Protein AF-0000000075883799 (afdb_homodimer)

Secondary structure (DSSP, 8-state):
-HHHHHHHHH-TT---EEEES-GGGHHHHHHTT---SEEEETTS-HHHHHHHHHHHHHHHHHHHHHHHHHHHTT-/-HHHHHHHHH-TT---EEEES-GGGHHHHHHTT---SEEEETTS-HHHHHHHHHHHHHHHHHHHHHHHHHHHTT-

Foldseek 3Di:
DVVLLVVCVVPVPDAAEAEECPCVCVVVCVVSPSPHPYYHHPPDPPVVRVVVVVVSVVVCVVCVVVVVVVVVVVD/DVVLLVVCVVPVPDAAEAEECPCVCVVVCVVSPSPHPYYHHPPDPPVVRVVVVVVSVVVCVVCVVVVVVVVVVVD

Nearest PDB structures (foldseek):
  4cbv-assembly2_F  TM=9.335E-01  e=6.003E-05  Streptococcus pneumoniae
  4mld-assembly2_C  TM=9.411E-01  e=4.030E-04  Streptococcus pneumoniae R6
  1zy2-assembly1_A  TM=6.503E-01  e=2.923E-02  Aquifex aeolicus
  6er7-assembly1_A  TM=6.700E-01  e=1.495E-01  Pyrococcus horikoshii
  7pva-assembly1_B  TM=5.595E-01  e=6.671E-01  Porphyromonas gingivalis W83

Sequence (150 aa):
MEIAVEIRNRDPYAVIVFVTTHSEFMPVSFQYQVSALDFIDKELPEELFSHRIEKAITYVQDNQGKTLAEDSFVLMEIAVEIRNRDPYAVIVFVTTHSEFMPVSFQYQVSALDFIDKELPEELFSHRIEKAITYVQDNQGKTLAEDSFVL

InterPro domains:
  IPR001789 Signal transduction response regulator, receiver domain [PS50110] (1-57)
  IPR011006 CheY-like superfamily [SSF52172] (2-63)

Solvent-accessible surface area (backbone atoms only — not comparable to full-atom values): 8484 Å² total; per-residue (Å²): 108,67,66,54,44,51,49,33,75,73,32,84,76,61,87,39,70,48,78,35,86,60,58,86,49,55,64,54,47,31,74,64,48,45,29,43,31,32,68,42,43,66,76,45,56,65,69,60,38,50,49,55,50,50,50,52,53,50,51,49,61,62,45,57,53,43,56,51,46,59,57,57,62,48,105,109,69,65,54,44,50,50,34,73,73,32,86,75,60,85,39,71,48,79,35,86,60,58,87,48,56,63,53,49,32,75,64,46,46,28,43,33,32,69,43,45,65,76,43,58,66,69,61,38,50,48,54,53,49,51,53,54,50,52,49,62,61,45,58,53,43,56,50,46,56,57,58,60,47,109

Structure (mmCIF, N/CA/C/O backbone):
data_AF-0000000075883799-model_v1
#
loop_
_entity.id
_entity.type
_entity.pdbx_description
1 polymer 'DNA-binding LytR/AlgR family response regulator'
#
loop_
_atom_site.group_PDB
_atom_site.id
_atom_site.type_symbol
_atom_site.label_atom_id
_atom_site.label_alt_id
_atom_site.label_comp_id
_atom_site.label_asym_id
_atom_site.label_entity_id
_atom_site.label_seq_id
_atom_site.pdbx_PDB_ins_code
_atom_site.Cartn_x
_atom_site.Cartn_y
_atom_site.Cartn_z
_atom_site.occupancy
_atom_site.B_iso_or_equiv
_atom_site.auth_seq_id
_atom_site.auth_comp_id
_atom_site.auth_asym_id
_atom_site.auth_atom_id
_atom_site.pdbx_PDB_model_num
ATOM 1 N N . MET A 1 1 ? -9.875 1.195 -9.609 1 91.25 1 MET A N 1
ATOM 2 C CA . MET A 1 1 ? -8.672 1.895 -9.172 1 91.25 1 MET A CA 1
ATOM 3 C C . MET A 1 1 ? -8.797 3.396 -9.406 1 91.25 1 MET A C 1
ATOM 5 O O . MET A 1 1 ? -8.32 4.199 -8.602 1 91.25 1 MET A O 1
ATOM 9 N N . GLU A 1 2 ? -9.562 3.779 -10.367 1 91.38 2 GLU A N 1
ATOM 10 C CA . GLU A 1 2 ? -9.711 5.184 -10.727 1 91.38 2 GLU A CA 1
ATOM 11 C C . GLU A 1 2 ? -10.281 5.996 -9.57 1 91.38 2 GLU A C 1
ATOM 13 O O . GLU A 1 2 ? -9.797 7.094 -9.273 1 91.38 2 GLU A O 1
ATOM 18 N N . ILE A 1 3 ? -11.289 5.414 -8.906 1 95 3 ILE A N 1
ATOM 19 C CA . ILE A 1 3 ? -11.898 6.121 -7.785 1 95 3 ILE A CA 1
ATOM 20 C C . ILE A 1 3 ? -10.875 6.285 -6.66 1 95 3 ILE A C 1
ATOM 22 O O . ILE A 1 3 ? -10.781 7.355 -6.055 1 95 3 ILE A O 1
ATOM 26 N N . ALA A 1 4 ? -10.109 5.227 -6.371 1 96.44 4 ALA A N 1
ATOM 27 C CA . ALA A 1 4 ? -9.086 5.297 -5.328 1 96.44 4 ALA A CA 1
ATOM 28 C C . ALA A 1 4 ? -8.047 6.371 -5.641 1 96.44 4 ALA A C 1
ATOM 30 O O . ALA A 1 4 ? -7.613 7.102 -4.75 1 96.44 4 ALA A O 1
ATOM 31 N N .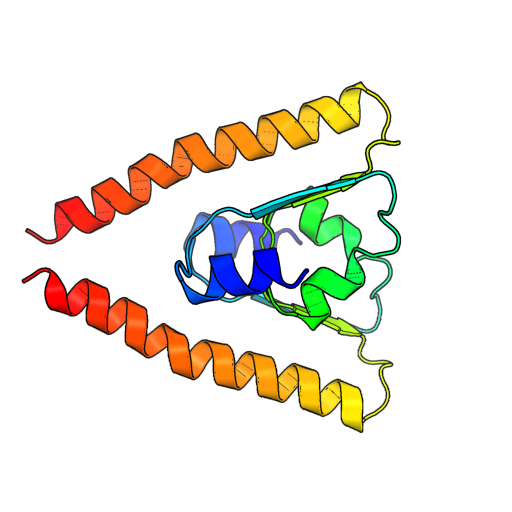 VAL A 1 5 ? -7.688 6.477 -6.898 1 96.38 5 VAL A N 1
ATOM 32 C CA . VAL A 1 5 ? -6.734 7.488 -7.332 1 96.38 5 VAL A CA 1
ATOM 33 C C . VAL A 1 5 ? -7.305 8.883 -7.074 1 96.38 5 VAL A C 1
ATOM 35 O O . VAL A 1 5 ? -6.605 9.766 -6.57 1 96.38 5 VAL A O 1
ATOM 38 N N . GLU A 1 6 ? -8.547 9.008 -7.391 1 95.88 6 GLU A N 1
ATOM 39 C CA . GLU A 1 6 ? -9.203 10.289 -7.18 1 95.88 6 GLU A CA 1
ATOM 40 C C . GLU A 1 6 ? -9.258 10.648 -5.695 1 95.88 6 GLU A C 1
ATOM 42 O O . GLU A 1 6 ? -9.008 11.789 -5.316 1 95.88 6 GLU A O 1
ATOM 47 N N . ILE A 1 7 ? -9.625 9.742 -4.895 1 95.25 7 ILE A N 1
ATOM 48 C CA . ILE A 1 7 ? -9.695 9.953 -3.453 1 95.25 7 ILE A CA 1
ATOM 49 C C . ILE A 1 7 ? -8.328 10.391 -2.93 1 95.25 7 ILE A C 1
ATOM 51 O O . ILE A 1 7 ? -8.219 11.375 -2.193 1 95.25 7 ILE A O 1
ATOM 55 N N . ARG A 1 8 ? -7.285 9.711 -3.35 1 93.69 8 ARG A N 1
ATOM 56 C CA . ARG A 1 8 ? -5.93 9.992 -2.885 1 93.69 8 ARG A CA 1
ATOM 57 C C . ARG A 1 8 ? -5.48 11.391 -3.318 1 93.69 8 ARG A C 1
ATOM 59 O O . ARG A 1 8 ? -4.855 12.109 -2.543 1 93.69 8 ARG A O 1
ATOM 66 N N . ASN A 1 9 ? -5.809 11.719 -4.57 1 91.06 9 ASN A N 1
ATOM 67 C CA . ASN A 1 9 ? -5.449 13.031 -5.09 1 91.06 9 ASN A CA 1
ATOM 68 C C . ASN A 1 9 ? -6.145 14.148 -4.316 1 91.06 9 ASN A C 1
ATOM 70 O O . ASN A 1 9 ? -5.559 15.211 -4.09 1 91.06 9 ASN A O 1
ATOM 74 N N . ARG A 1 10 ? -7.273 13.906 -3.832 1 91.12 10 ARG A N 1
ATOM 75 C CA . ARG A 1 10 ? -8.055 14.914 -3.125 1 91.12 10 ARG A CA 1
ATOM 76 C C . ARG A 1 10 ? -7.625 15.016 -1.664 1 91.12 10 ARG A C 1
ATOM 78 O O . ARG A 1 10 ? -7.633 16.094 -1.082 1 91.12 10 ARG A O 1
ATOM 85 N N . ASP A 1 11 ? -7.375 13.883 -1.081 1 88.62 11 ASP A N 1
ATOM 86 C CA . ASP A 1 11 ? -6.957 13.789 0.314 1 88.62 11 ASP A CA 1
ATOM 87 C C . ASP A 1 11 ? -5.758 12.859 0.471 1 88.62 11 ASP A C 1
ATOM 89 O O . ASP A 1 11 ? -5.914 11.641 0.524 1 88.62 11 ASP A O 1
ATOM 93 N N . PRO A 1 12 ? -4.594 13.469 0.582 1 88.25 12 PRO A N 1
ATOM 94 C CA . PRO A 1 12 ? -3.387 12.648 0.666 1 88.25 12 PRO A CA 1
ATOM 95 C C . PRO A 1 12 ? -3.354 11.781 1.92 1 88.25 12 PRO A C 1
ATOM 97 O O . PRO A 1 12 ? -2.561 10.836 2 1 88.25 12 PRO A O 1
ATOM 100 N N . TYR A 1 13 ? -4.312 11.953 2.797 1 85.38 13 TYR A N 1
ATOM 101 C CA . TYR A 1 13 ? -4.258 11.227 4.059 1 85.38 13 TYR A CA 1
ATOM 102 C C . TYR A 1 13 ? -5.43 10.266 4.188 1 85.38 13 TYR A C 1
ATOM 104 O O . TYR A 1 13 ? -5.578 9.586 5.211 1 85.38 13 TYR A O 1
ATOM 112 N N . ALA A 1 14 ? -6.219 10.242 3.215 1 91.25 14 ALA A N 1
ATOM 113 C CA . ALA A 1 14 ? -7.367 9.344 3.242 1 91.25 14 ALA A CA 1
ATOM 114 C C . ALA A 1 14 ? -6.926 7.895 3.461 1 91.25 14 ALA A C 1
ATOM 116 O O . ALA A 1 14 ? -5.926 7.453 2.893 1 91.25 14 ALA A O 1
ATOM 117 N N . VAL A 1 15 ? -7.633 7.188 4.348 1 94.81 15 VAL A N 1
ATOM 118 C CA . VAL A 1 15 ? -7.391 5.758 4.539 1 94.81 15 VAL A CA 1
ATOM 119 C C . VAL A 1 15 ? -8.18 4.961 3.508 1 94.81 15 VAL A C 1
ATOM 121 O O . VAL A 1 15 ? -9.406 5.078 3.426 1 94.81 15 VAL A O 1
ATOM 124 N N . ILE A 1 16 ? -7.48 4.219 2.662 1 97.19 16 ILE A N 1
ATOM 125 C CA . ILE A 1 16 ? -8.102 3.406 1.618 1 97.19 16 ILE A CA 1
ATOM 126 C C . ILE A 1 16 ? -7.875 1.926 1.915 1 97.19 16 ILE A C 1
ATOM 128 O O . ILE A 1 16 ? -6.742 1.498 2.148 1 97.19 16 ILE A O 1
ATOM 132 N N . VAL A 1 17 ? -9.008 1.149 1.995 1 98.19 17 VAL A N 1
ATOM 133 C CA . VAL A 1 17 ? -8.953 -0.3 2.16 1 98.19 17 VAL A CA 1
ATOM 134 C C . VAL A 1 17 ? -9.766 -0.976 1.061 1 98.19 17 VAL A C 1
ATOM 136 O O . VAL A 1 17 ? -10.938 -0.646 0.857 1 98.19 17 VAL A O 1
ATOM 139 N N . PHE A 1 18 ? -9.062 -1.89 0.321 1 98.12 18 PHE A N 1
ATOM 140 C CA . PHE A 1 18 ? -9.766 -2.717 -0.654 1 98.12 18 PHE A CA 1
ATOM 141 C C . PHE A 1 18 ? -10.188 -4.043 -0.033 1 98.12 18 PHE A C 1
ATOM 143 O O . PHE A 1 18 ? -9.391 -4.707 0.631 1 98.12 18 PHE A O 1
ATOM 150 N N . VAL A 1 19 ? -11.461 -4.406 -0.159 1 97.94 19 VAL A N 1
ATOM 151 C CA . VAL A 1 19 ? -11.984 -5.719 0.199 1 97.94 19 VAL A CA 1
ATOM 152 C C . VAL A 1 19 ? -12.586 -6.391 -1.036 1 97.94 19 VAL A C 1
ATOM 154 O O . VAL A 1 19 ? -13.578 -5.91 -1.594 1 97.94 19 VAL A O 1
ATOM 157 N N . THR A 1 20 ? -11.938 -7.477 -1.458 1 97.19 20 THR A N 1
ATOM 158 C CA . THR A 1 20 ? -12.266 -7.973 -2.789 1 97.19 20 THR A CA 1
ATOM 159 C C . THR A 1 20 ? -12.07 -9.484 -2.869 1 97.19 20 THR A C 1
ATOM 161 O O . THR A 1 20 ? -11.445 -10.078 -1.99 1 97.19 20 THR A O 1
ATOM 164 N N . THR A 1 21 ? -12.703 -10.125 -3.9 1 97.12 21 THR A N 1
ATOM 165 C CA . THR A 1 21 ? -12.422 -11.508 -4.254 1 97.12 21 THR A CA 1
ATOM 166 C C . THR A 1 21 ? -11.312 -11.586 -5.301 1 97.12 21 THR A C 1
ATOM 168 O O . THR A 1 21 ? -10.922 -12.672 -5.723 1 97.12 21 THR A O 1
ATOM 171 N N . HIS A 1 22 ? -10.734 -10.445 -5.754 1 95.62 22 HIS A N 1
ATOM 172 C CA . HIS A 1 22 ? -9.75 -10.344 -6.824 1 95.62 22 HIS A CA 1
ATOM 173 C C . HIS A 1 22 ? -8.406 -9.852 -6.297 1 95.62 22 HIS A C 1
ATOM 175 O O . HIS A 1 22 ? -7.863 -8.867 -6.793 1 95.62 22 HIS A O 1
ATOM 181 N N . SER A 1 23 ? -7.84 -10.586 -5.355 1 94.69 23 SER A N 1
ATOM 182 C CA . SER A 1 23 ? -6.602 -10.172 -4.707 1 94.69 23 SER A CA 1
ATOM 183 C C . SER A 1 23 ? -5.422 -10.234 -5.668 1 94.69 23 SER A C 1
ATOM 185 O O . SER A 1 23 ? -4.352 -9.695 -5.387 1 94.69 23 SER A O 1
ATOM 187 N N . GLU A 1 24 ? -5.672 -10.883 -6.891 1 94 24 GLU A N 1
ATOM 188 C CA . GLU A 1 24 ? -4.637 -10.914 -7.918 1 94 24 GLU A CA 1
ATOM 189 C C . GLU A 1 24 ? -4.324 -9.508 -8.422 1 94 24 GLU A C 1
ATOM 191 O O . GLU A 1 24 ? -3.281 -9.273 -9.039 1 94 24 GLU A O 1
ATOM 196 N N . PHE A 1 25 ? -5.184 -8.547 -8.094 1 95.12 25 PHE A N 1
ATOM 197 C CA . PHE A 1 25 ? -4.992 -7.188 -8.57 1 95.12 25 PHE A CA 1
ATOM 198 C C . PHE A 1 25 ? -4.285 -6.336 -7.523 1 95.12 25 PHE A C 1
ATOM 200 O O . PHE A 1 25 ? -4.113 -5.129 -7.703 1 95.12 25 PHE A O 1
ATOM 207 N N . MET A 1 26 ? -3.766 -6.926 -6.469 1 95.75 26 MET A N 1
ATOM 208 C CA . MET A 1 26 ? -3.031 -6.203 -5.434 1 95.75 26 MET A CA 1
ATOM 209 C C . MET A 1 26 ? -1.915 -5.363 -6.047 1 95.75 26 MET A C 1
ATOM 211 O O . MET A 1 26 ? -1.758 -4.191 -5.703 1 95.75 26 MET A O 1
ATOM 215 N N . PRO A 1 27 ? -1.19 -5.891 -7.062 1 96.25 27 PRO A N 1
ATOM 216 C CA . PRO A 1 27 ? -0.084 -5.113 -7.625 1 96.25 27 PRO A CA 1
ATOM 217 C C . PRO A 1 27 ? -0.553 -3.838 -8.32 1 96.25 27 PRO A C 1
ATOM 219 O O . PRO A 1 27 ? 0.189 -2.855 -8.383 1 96.25 27 PRO A O 1
ATOM 222 N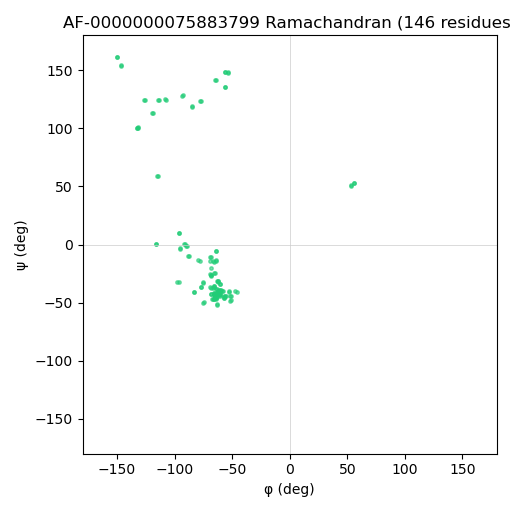 N . VAL A 1 28 ? -1.757 -3.85 -8.75 1 96.75 28 VAL A N 1
ATOM 223 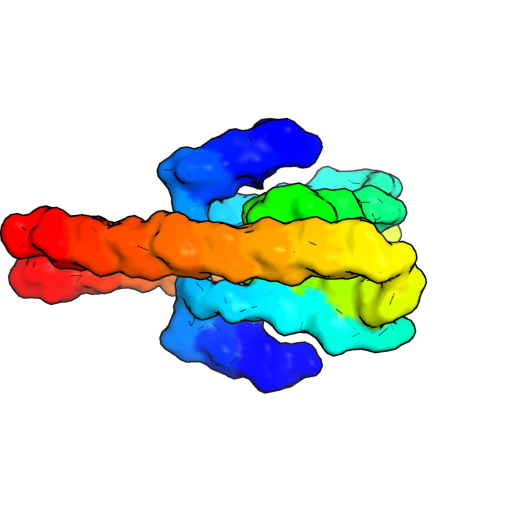C CA . VAL A 1 28 ? -2.293 -2.701 -9.477 1 96.75 28 VAL A CA 1
ATOM 224 C C . VAL A 1 28 ? -2.369 -1.494 -8.547 1 96.75 28 VAL A C 1
ATOM 226 O O . VAL A 1 28 ? -2.125 -0.361 -8.969 1 96.75 28 VAL A O 1
ATOM 229 N N . SER A 1 29 ? -2.68 -1.692 -7.277 1 97.31 29 SER A N 1
ATOM 230 C CA . SER A 1 29 ? -2.754 -0.584 -6.332 1 97.31 29 SER A CA 1
ATOM 231 C C . SER A 1 29 ? -1.402 0.105 -6.18 1 97.31 29 SER A C 1
ATOM 233 O O . SER A 1 29 ? -1.338 1.321 -5.988 1 97.31 29 SER A O 1
ATOM 235 N N . PHE A 1 30 ? -0.332 -0.675 -6.32 1 97.75 30 PHE A N 1
ATOM 236 C CA . PHE A 1 30 ? 1.009 -0.106 -6.25 1 97.75 30 PHE A CA 1
ATOM 237 C C . PHE A 1 30 ? 1.362 0.611 -7.547 1 97.75 30 PHE A C 1
ATOM 239 O O . PHE A 1 30 ? 1.98 1.678 -7.523 1 97.75 30 PHE A O 1
ATOM 246 N N . GLN A 1 31 ? 0.923 0.076 -8.617 1 96.62 31 GLN A N 1
ATOM 247 C CA . GLN A 1 31 ? 1.183 0.707 -9.906 1 96.62 31 GLN A CA 1
ATOM 248 C C . GLN A 1 31 ? 0.583 2.109 -9.969 1 96.62 31 GLN A C 1
ATOM 250 O O . GLN A 1 31 ? 1.172 3.018 -10.555 1 96.62 31 GLN A O 1
ATOM 255 N N . TYR A 1 32 ? -0.488 2.184 -9.312 1 96.81 32 TYR A N 1
ATOM 256 C CA . TYR A 1 32 ? -1.171 3.471 -9.344 1 96.81 32 TYR A CA 1
ATOM 257 C C . TYR A 1 32 ? -0.795 4.32 -8.141 1 96.81 32 TYR A C 1
ATOM 259 O O . TYR A 1 32 ? -1.25 5.457 -8.008 1 96.81 32 TYR A O 1
ATOM 267 N N . GLN A 1 33 ? -0.027 3.852 -7.227 1 97.06 33 GLN A N 1
ATOM 268 C CA . GLN A 1 33 ? 0.509 4.547 -6.062 1 97.06 33 GLN A CA 1
ATOM 269 C C . GLN A 1 33 ? -0.605 5.207 -5.254 1 97.06 33 GLN A C 1
ATOM 271 O O . GLN A 1 33 ? -0.492 6.371 -4.867 1 97.06 33 GLN A O 1
ATOM 276 N N . VAL A 1 34 ? -1.615 4.359 -4.953 1 95.88 34 VAL A N 1
ATOM 277 C CA . VAL A 1 34 ? -2.736 4.914 -4.199 1 95.88 34 VAL A CA 1
ATOM 278 C C . VAL A 1 34 ? -2.463 4.793 -2.701 1 95.88 34 VAL A C 1
ATOM 280 O O . VAL A 1 34 ? -3.191 5.359 -1.884 1 95.88 34 VAL A O 1
ATOM 283 N N . SER A 1 35 ? -1.437 4.066 -2.305 1 96.94 35 SER A N 1
ATOM 284 C CA . SER A 1 35 ? -1.047 3.91 -0.907 1 96.94 35 SER A CA 1
ATOM 285 C C . SER A 1 35 ? -2.201 3.375 -0.068 1 96.94 35 SER A C 1
ATOM 287 O O . SER A 1 35 ? -2.527 3.938 0.979 1 96.94 35 SER A O 1
ATOM 289 N N . ALA A 1 36 ? -2.734 2.324 -0.513 1 97.75 36 ALA A N 1
ATOM 290 C CA . ALA A 1 36 ? -3.791 1.689 0.271 1 97.75 36 ALA A CA 1
ATOM 291 C C . ALA A 1 36 ? -3.252 1.175 1.604 1 97.75 36 ALA A C 1
ATOM 293 O O . ALA A 1 36 ? -2.146 0.632 1.664 1 97.75 36 ALA A O 1
ATOM 294 N N . LEU A 1 37 ? -4.07 1.332 2.652 1 97.56 37 LEU A N 1
ATOM 295 C CA . LEU A 1 37 ? -3.721 0.783 3.957 1 97.56 37 LEU A CA 1
ATOM 296 C C . LEU A 1 37 ? -3.688 -0.741 3.914 1 97.56 37 LEU A C 1
ATOM 298 O O . LEU A 1 37 ? -2.793 -1.363 4.492 1 97.56 37 LEU A O 1
ATOM 302 N N . ASP A 1 38 ? -4.723 -1.289 3.332 1 98.31 38 ASP A N 1
ATOM 303 C CA . ASP A 1 38 ? -4.855 -2.74 3.242 1 98.31 38 ASP A CA 1
ATOM 304 C C . ASP A 1 38 ? -5.555 -3.148 1.948 1 98.31 38 ASP A C 1
ATOM 306 O O . ASP A 1 38 ? -6.211 -2.326 1.304 1 98.31 38 ASP A O 1
ATOM 310 N N . PHE A 1 39 ? -5.301 -4.254 1.515 1 98.5 39 PHE A N 1
ATOM 311 C CA . PHE A 1 39 ? -5.926 -4.973 0.408 1 98.5 39 PHE A CA 1
ATOM 312 C C . PHE A 1 39 ? -6.285 -6.395 0.819 1 98.5 39 PHE A C 1
ATOM 314 O O . PHE A 1 39 ? -5.426 -7.277 0.841 1 98.5 39 PHE A O 1
ATOM 321 N N . ILE A 1 40 ? -7.547 -6.602 1.124 1 98.19 40 ILE A N 1
ATOM 322 C CA . ILE A 1 40 ? -7.98 -7.793 1.852 1 98.19 40 ILE A CA 1
ATOM 323 C C . ILE A 1 40 ? -8.742 -8.727 0.911 1 98.19 40 ILE A C 1
ATOM 325 O O . ILE A 1 40 ? -9.734 -8.32 0.303 1 98.19 40 ILE A O 1
ATOM 329 N N . ASP A 1 41 ? -8.258 -9.914 0.883 1 98.12 41 ASP A N 1
ATOM 330 C CA . ASP A 1 41 ? -8.922 -10.961 0.114 1 98.12 41 ASP A CA 1
ATOM 331 C C . ASP A 1 41 ? -10.148 -11.492 0.853 1 98.12 41 ASP A C 1
ATOM 333 O O . ASP A 1 41 ? -10.047 -11.914 2.006 1 98.12 41 ASP A O 1
ATOM 337 N N . LYS A 1 42 ? -11.25 -11.43 0.227 1 97.81 42 LYS A N 1
ATOM 338 C CA . LYS A 1 42 ? -12.492 -11.891 0.836 1 97.81 42 LYS A CA 1
ATOM 339 C C . LYS A 1 42 ? -12.469 -13.398 1.062 1 97.81 42 LYS A C 1
ATOM 341 O O . LYS A 1 42 ? -13.273 -13.93 1.832 1 97.81 42 LYS A O 1
ATOM 346 N N . GLU A 1 43 ? -11.516 -14.008 0.413 1 97.12 43 GLU A N 1
ATOM 347 C CA . GLU A 1 43 ? -11.438 -15.461 0.52 1 97.12 43 GLU A CA 1
ATOM 348 C C . GLU A 1 43 ? -10.562 -15.883 1.701 1 97.12 43 GLU A C 1
ATOM 350 O O . GLU A 1 43 ? -10.367 -17.078 1.94 1 97.12 43 GLU A O 1
ATOM 355 N N . LEU A 1 44 ? -10.031 -14.992 2.379 1 97.19 44 LEU A N 1
ATOM 356 C CA . LEU A 1 44 ? -9.281 -15.32 3.586 1 97.19 44 LEU A CA 1
ATOM 357 C C . LEU A 1 44 ? -10.148 -16.109 4.566 1 97.19 44 LEU A C 1
ATOM 359 O O . LEU A 1 44 ? -11.359 -15.898 4.625 1 97.19 44 LEU A O 1
ATOM 363 N N . PRO A 1 45 ? -9.477 -17 5.328 1 97.69 45 PRO A N 1
ATOM 364 C CA . PRO A 1 45 ? -10.25 -17.562 6.438 1 97.69 45 PRO A CA 1
ATOM 365 C C . PRO A 1 45 ? -10.875 -16.5 7.328 1 97.69 45 PRO A C 1
ATOM 367 O O . PRO A 1 45 ? -10.305 -15.422 7.512 1 97.69 45 PRO A O 1
ATOM 370 N N . GLU A 1 46 ? -12.023 -16.797 7.891 1 97.56 46 GLU A N 1
ATOM 371 C CA . GLU A 1 46 ? -12.836 -15.844 8.641 1 97.56 46 GLU A CA 1
ATOM 372 C C . GLU A 1 46 ? -12.008 -15.141 9.711 1 97.56 46 GLU A C 1
ATOM 374 O O . GLU A 1 46 ? -12.086 -13.914 9.859 1 97.56 46 GLU A O 1
ATOM 379 N N . GLU A 1 47 ? -11.211 -15.852 10.422 1 97.88 47 GLU A N 1
ATOM 380 C CA . GLU A 1 47 ? -10.43 -15.281 11.516 1 97.88 47 GLU A CA 1
ATOM 381 C C . GLU A 1 47 ? -9.414 -14.266 10.992 1 97.88 47 GLU A C 1
ATOM 383 O O . GLU A 1 47 ? -9.258 -13.18 11.562 1 97.88 47 GLU A O 1
ATOM 388 N N . LEU A 1 48 ? -8.742 -14.633 9.922 1 97.31 48 LEU A N 1
ATOM 389 C CA . LEU A 1 48 ? -7.75 -13.742 9.336 1 97.31 48 LEU A CA 1
ATOM 390 C C . LEU A 1 48 ? -8.422 -12.523 8.711 1 97.31 48 LEU A C 1
ATOM 392 O O . LEU A 1 48 ? -7.922 -11.398 8.852 1 97.31 48 LEU A O 1
ATOM 396 N N . PHE A 1 49 ? -9.516 -12.844 8.156 1 97.88 49 PHE A N 1
ATOM 397 C CA . PHE A 1 49 ? -10.289 -11.758 7.555 1 97.88 49 PHE A CA 1
ATOM 398 C C . PHE A 1 49 ? -10.734 -10.758 8.617 1 97.88 49 PHE A C 1
ATOM 400 O O . PHE A 1 49 ? -10.508 -9.555 8.469 1 97.88 49 PHE A O 1
ATOM 407 N N . SER A 1 50 ? -11.336 -11.234 9.641 1 98.12 50 SER A N 1
ATOM 408 C CA . SER A 1 50 ? -11.805 -10.391 10.734 1 98.12 50 SER A CA 1
ATOM 409 C C . SER A 1 50 ? -10.656 -9.602 11.352 1 98.12 50 SER A C 1
ATOM 411 O O . SER A 1 50 ? -10.812 -8.422 11.688 1 98.12 50 SER A O 1
ATOM 413 N N . HIS A 1 51 ? -9.57 -10.227 11.477 1 98.19 51 HIS A N 1
ATOM 414 C CA . HIS A 1 51 ? -8.406 -9.57 12.07 1 98.19 51 HIS A CA 1
ATOM 415 C C . HIS A 1 51 ? -7.945 -8.398 11.211 1 98.19 51 HIS A C 1
ATOM 417 O O . HIS A 1 51 ? -7.629 -7.328 11.742 1 98.19 51 HIS A O 1
ATOM 423 N N . ARG A 1 52 ? -7.918 -8.633 9.945 1 97.94 52 ARG A N 1
ATOM 424 C CA . ARG A 1 52 ? -7.504 -7.57 9.039 1 97.94 52 ARG A CA 1
ATOM 425 C C . ARG A 1 52 ? -8.461 -6.383 9.109 1 97.94 52 ARG A C 1
ATOM 427 O O . ARG A 1 52 ? -8.023 -5.227 9.125 1 97.94 52 ARG A O 1
ATOM 434 N N . ILE A 1 53 ? -9.734 -6.719 9.211 1 97.94 53 ILE A N 1
ATOM 435 C CA . ILE A 1 53 ? -10.758 -5.68 9.281 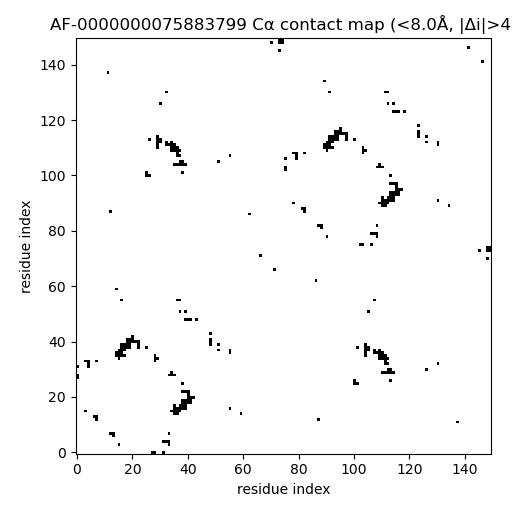1 97.94 53 ILE A CA 1
ATOM 436 C C . ILE A 1 53 ? -10.625 -4.91 10.594 1 97.94 53 ILE A C 1
ATOM 438 O O . ILE A 1 53 ? -10.633 -3.678 10.594 1 97.94 53 ILE A O 1
ATOM 442 N N . GLU A 1 54 ? -10.492 -5.598 11.594 1 97.81 54 GLU A N 1
ATOM 443 C CA . GLU A 1 54 ? -10.359 -4.973 12.906 1 97.81 54 GLU A CA 1
ATOM 444 C C . GLU A 1 54 ? -9.133 -4.066 12.961 1 97.81 54 GLU A C 1
ATOM 446 O O . GLU A 1 54 ? -9.188 -2.973 13.523 1 97.81 54 GLU A O 1
ATOM 451 N N . LYS A 1 55 ? -8.094 -4.562 12.445 1 97.25 55 LYS A N 1
ATOM 452 C CA . LYS A 1 55 ? -6.852 -3.791 12.43 1 97.25 55 LYS A CA 1
ATOM 453 C C . LYS A 1 55 ? -7.023 -2.494 11.648 1 97.25 55 LYS A C 1
ATOM 455 O O . LYS A 1 55 ? -6.512 -1.447 12.047 1 97.25 55 LYS A O 1
ATOM 460 N N . ALA A 1 56 ? -7.707 -2.547 10.594 1 96.81 56 ALA A N 1
ATOM 461 C CA . ALA A 1 56 ? -7.957 -1.356 9.781 1 96.81 56 ALA A CA 1
ATOM 462 C C . ALA A 1 56 ? -8.812 -0.346 10.547 1 96.81 56 ALA A C 1
ATOM 464 O O . ALA A 1 56 ? -8.539 0.856 10.508 1 96.81 56 ALA A O 1
ATOM 465 N N . ILE A 1 57 ? -9.82 -0.839 11.242 1 95.5 57 ILE A N 1
ATOM 466 C CA . ILE A 1 57 ? -10.703 0.019 12.023 1 95.5 57 ILE A CA 1
ATOM 467 C C . ILE A 1 57 ? -9.914 0.706 13.133 1 95.5 57 ILE A C 1
ATOM 469 O O . ILE A 1 57 ? -10.039 1.917 13.328 1 95.5 57 ILE A O 1
ATOM 473 N N . THR A 1 58 ? -9.133 -0.09 13.766 1 94.31 58 THR A N 1
ATOM 474 C CA . THR A 1 58 ? -8.305 0.433 14.844 1 94.31 58 THR A CA 1
ATOM 475 C C . THR A 1 58 ? -7.348 1.501 14.328 1 94.31 58 THR A C 1
ATOM 477 O O . THR A 1 58 ? -7.121 2.514 14.992 1 94.31 58 THR A O 1
ATOM 480 N N . TYR A 1 59 ? -6.766 1.274 13.203 1 93.31 59 TYR A N 1
ATOM 481 C CA . TYR A 1 59 ? -5.852 2.227 12.578 1 93.31 59 TYR A CA 1
ATOM 482 C C . TYR A 1 59 ? -6.516 3.586 12.406 1 93.31 59 TYR A C 1
ATOM 484 O O . TYR A 1 59 ? -5.926 4.617 12.734 1 93.31 59 TYR A O 1
ATOM 492 N N . VAL A 1 60 ? -7.742 3.629 11.945 1 90.88 60 VAL A N 1
ATOM 493 C CA . VAL A 1 60 ? -8.469 4.863 11.68 1 90.88 60 VAL A CA 1
ATOM 494 C C . VAL A 1 60 ? -8.789 5.57 13 1 90.88 60 VAL A C 1
ATOM 496 O O . VAL A 1 60 ? -8.656 6.793 13.102 1 90.88 60 VAL A O 1
ATOM 499 N N . GLN A 1 61 ? -9.164 4.828 13.875 1 89.38 61 GLN A N 1
ATOM 500 C CA . GLN A 1 61 ? -9.508 5.391 15.18 1 89.38 61 GLN A CA 1
ATOM 501 C C . GLN A 1 61 ? -8.297 6.027 15.852 1 89.38 61 GLN A C 1
ATOM 503 O O . GLN A 1 61 ? -8.406 7.082 16.484 1 89.38 61 GLN A O 1
ATOM 508 N N . ASP A 1 62 ? -7.219 5.398 15.68 1 86.12 62 ASP A N 1
ATOM 509 C CA . ASP A 1 62 ? -5.992 5.867 16.328 1 86.12 62 ASP A CA 1
ATOM 510 C C . ASP A 1 62 ? -5.434 7.098 15.609 1 86.12 62 ASP A C 1
ATOM 512 O O . ASP A 1 62 ? -4.82 7.957 16.234 1 86.12 62 ASP A O 1
ATOM 516 N N . ASN A 1 63 ? -5.562 7.258 14.32 1 78.69 63 ASN A N 1
ATOM 517 C CA . ASN A 1 63 ? -4.961 8.336 13.547 1 78.69 63 ASN A CA 1
ATOM 518 C C . ASN A 1 63 ? -5.941 9.484 13.336 1 78.69 63 ASN A C 1
ATOM 520 O O . ASN A 1 63 ? -5.555 10.562 12.875 1 78.69 63 ASN A O 1
ATOM 524 N N . GLN A 1 64 ? -7.227 9.273 13.219 1 67.12 64 GLN A N 1
ATOM 525 C CA . GLN A 1 64 ? -8.156 10.398 13.242 1 67.12 64 GLN A CA 1
ATOM 526 C C . GLN A 1 64 ? -7.844 11.344 14.398 1 67.12 64 GLN A C 1
ATOM 528 O O . GLN A 1 64 ? -7.973 12.562 14.25 1 67.12 64 GLN A O 1
ATOM 533 N N . GLY A 1 65 ? -7.527 10.742 15.453 1 55.03 65 GLY A N 1
ATOM 534 C CA . GLY A 1 65 ? -7.176 11.594 16.578 1 55.03 65 GLY A CA 1
ATOM 535 C C . GLY A 1 65 ? -5.879 12.352 16.375 1 55.03 65 GLY A C 1
ATOM 536 O O . GLY A 1 65 ? -5.715 13.461 16.875 1 55.03 65 GLY A O 1
ATOM 537 N N . LYS A 1 66 ? -5.031 11.789 15.586 1 54.94 66 LYS A N 1
ATOM 538 C CA . LYS A 1 66 ? -3.729 12.422 15.398 1 54.94 66 LYS A CA 1
ATOM 539 C C . LYS A 1 66 ? -3.84 13.656 14.508 1 54.94 66 LYS A C 1
ATOM 541 O O . LYS A 1 66 ? -3.201 14.68 14.773 1 54.94 66 LYS A O 1
ATOM 546 N N . THR A 1 67 ? -4.477 13.547 13.391 1 51.38 67 THR A N 1
ATOM 547 C CA . THR A 1 67 ? -4.656 14.734 12.562 1 51.38 67 THR A CA 1
ATOM 548 C C . THR A 1 67 ? -5.254 15.875 13.375 1 51.38 67 THR A C 1
ATOM 550 O O . THR A 1 67 ? -4.848 17.031 13.227 1 51.38 67 THR A O 1
ATOM 553 N N . LEU A 1 68 ? -6.273 15.484 14.055 1 46.81 68 LEU A N 1
ATOM 554 C CA . LEU A 1 68 ? -6.891 16.531 14.867 1 46.81 68 LEU A CA 1
ATOM 555 C C . LEU A 1 68 ? -5.879 17.141 15.828 1 46.81 68 LEU A C 1
ATOM 557 O O . LEU A 1 68 ? -5.852 18.359 16.016 1 46.81 68 LEU A O 1
ATOM 561 N N . ALA A 1 69 ? -5.164 16.25 16.406 1 45.78 69 ALA A N 1
ATOM 562 C CA . ALA A 1 69 ? -4.211 16.797 17.375 1 45.78 69 ALA A CA 1
ATOM 563 C C . ALA A 1 69 ? -3.146 17.641 16.672 1 45.78 69 ALA A C 1
ATOM 565 O O . ALA A 1 69 ? -2.729 18.672 17.203 1 45.78 69 ALA A O 1
ATOM 566 N N . GLU A 1 70 ? -2.662 17.156 15.609 1 47.19 70 GLU A N 1
ATOM 567 C CA . GLU A 1 70 ? -1.654 17.938 14.898 1 47.19 70 GLU A CA 1
ATOM 568 C C . GLU A 1 70 ? -2.211 19.297 14.461 1 47.19 70 GLU A C 1
ATOM 570 O O . GLU A 1 70 ? -1.488 20.297 14.445 1 47.19 70 GLU A O 1
ATOM 575 N N . ASP A 1 71 ? -3.402 19.188 13.992 1 42.97 71 ASP A N 1
ATOM 576 C CA . ASP A 1 71 ? -4.027 20.469 13.68 1 42.97 71 ASP A CA 1
ATOM 577 C C . ASP A 1 71 ? -4.273 21.281 14.953 1 42.97 71 ASP A C 1
ATOM 579 O O . ASP A 1 71 ? -4.238 22.516 14.922 1 42.97 71 ASP A O 1
ATOM 583 N N . SER A 1 72 ? -4.605 20.547 15.875 1 42.47 72 SER A N 1
ATOM 584 C CA . SER A 1 72 ? -4.914 21.297 17.094 1 42.47 72 SER A CA 1
ATOM 585 C C . SER A 1 72 ? -3.664 21.938 17.688 1 42.47 72 SER A C 1
ATOM 587 O O . SER A 1 72 ? -3.752 22.906 18.422 1 42.47 72 SER A O 1
ATOM 589 N N . PHE A 1 73 ? -2.541 21.328 17.406 1 41.97 73 PHE A N 1
ATOM 590 C CA . PHE A 1 73 ? -1.391 21.969 18.031 1 41.97 73 PHE A CA 1
ATOM 591 C C . PHE A 1 73 ? -0.979 23.219 17.266 1 41.97 73 PHE A C 1
ATOM 593 O O . PHE A 1 73 ? -0.027 23.906 17.656 1 41.97 73 PHE A O 1
ATOM 600 N N . VAL A 1 74 ? -1.514 23.344 16.062 1 37.16 74 VAL A N 1
ATOM 601 C CA . VAL A 1 74 ? -1.041 24.531 15.352 1 37.16 74 VAL A CA 1
ATOM 602 C C . VAL A 1 74 ? -1.578 25.781 16.031 1 37.16 74 VAL A C 1
ATOM 604 O O . VAL A 1 74 ? -1.029 26.875 15.859 1 37.16 74 VAL A O 1
ATOM 607 N N . LEU A 1 75 ? -2.588 25.797 16.812 1 32.5 75 LEU A N 1
ATOM 608 C CA . LEU A 1 75 ? -2.791 27.188 17.219 1 32.5 75 LEU A CA 1
ATOM 609 C C . LEU A 1 75 ? -1.73 27.625 18.219 1 32.5 75 LEU A C 1
ATOM 611 O O . LEU A 1 75 ? -1.383 26.859 19.125 1 32.5 75 LEU A O 1
ATOM 615 N N . MET B 1 1 ? 10.062 -5.801 6.844 1 91.56 1 MET B N 1
ATOM 616 C CA . MET B 1 1 ? 8.766 -5.172 7.082 1 91.56 1 MET B CA 1
ATOM 617 C C . MET B 1 1 ? 8.75 -4.461 8.438 1 91.56 1 MET B C 1
ATOM 619 O O . MET B 1 1 ? 8.156 -3.395 8.57 1 91.56 1 MET B O 1
ATOM 623 N N . GLU B 1 2 ? 9.523 -4.926 9.359 1 91.5 2 GLU B N 1
ATOM 624 C CA . GLU B 1 2 ? 9.547 -4.375 10.711 1 91.5 2 GLU B CA 1
ATOM 625 C C . GLU B 1 2 ? 9.969 -2.906 10.695 1 91.5 2 GLU B C 1
ATOM 627 O O . GLU B 1 2 ? 9.359 -2.078 11.375 1 91.5 2 GLU B O 1
ATOM 632 N N . ILE B 1 3 ? 11 -2.619 9.875 1 95 3 ILE B N 1
ATOM 633 C CA . ILE B 1 3 ? 11.469 -1.241 9.797 1 95 3 ILE B CA 1
ATOM 634 C C . ILE B 1 3 ? 10.375 -0.352 9.211 1 95 3 ILE B C 1
ATOM 636 O O . ILE B 1 3 ? 10.141 0.755 9.695 1 95 3 ILE B O 1
ATOM 640 N N . ALA B 1 4 ? 9.711 -0.827 8.164 1 96.44 4 ALA B N 1
ATOM 641 C CA . ALA B 1 4 ? 8.633 -0.058 7.539 1 96.44 4 ALA B CA 1
ATOM 642 C C . ALA B 1 4 ? 7.512 0.216 8.539 1 96.44 4 ALA B C 1
ATOM 644 O O . ALA B 1 4 ? 6.957 1.316 8.57 1 96.44 4 ALA B O 1
ATOM 645 N N . VAL B 1 5 ? 7.215 -0.76 9.359 1 96.38 5 VAL B N 1
ATOM 646 C CA . VAL B 1 5 ? 6.184 -0.61 10.383 1 96.38 5 VAL B CA 1
ATOM 647 C C . VAL B 1 5 ? 6.598 0.475 11.375 1 96.38 5 VAL B C 1
ATOM 649 O O . VAL B 1 5 ? 5.785 1.327 11.742 1 96.38 5 VAL B O 1
ATOM 652 N N . GLU B 1 6 ? 7.828 0.428 11.719 1 95.88 6 GLU B N 1
ATOM 653 C CA . GLU B 1 6 ? 8.344 1.425 12.656 1 95.88 6 GLU B CA 1
ATOM 654 C C . GLU B 1 6 ? 8.281 2.828 12.055 1 95.88 6 GLU B C 1
ATOM 656 O O . GLU B 1 6 ? 7.895 3.781 12.734 1 95.88 6 GLU B O 1
ATOM 661 N N . ILE B 1 7 ? 8.695 2.971 10.883 1 95.31 7 ILE B N 1
ATOM 662 C CA . ILE B 1 7 ? 8.664 4.258 10.195 1 95.31 7 ILE B CA 1
ATOM 663 C C . ILE B 1 7 ? 7.23 4.789 10.156 1 95.31 7 ILE B C 1
ATOM 665 O O . ILE B 1 7 ? 6.98 5.945 10.5 1 95.31 7 ILE B O 1
ATOM 669 N N . ARG B 1 8 ? 6.281 3.945 9.812 1 93.62 8 ARG B N 1
ATOM 670 C CA . ARG B 1 8 ? 4.883 4.34 9.695 1 93.62 8 ARG B CA 1
ATOM 671 C C . ARG B 1 8 ? 4.316 4.77 11.047 1 93.62 8 ARG B C 1
ATOM 673 O O . ARG B 1 8 ? 3.576 5.75 11.133 1 93.62 8 ARG B O 1
ATOM 680 N N . ASN B 1 9 ? 4.676 3.988 12.062 1 91 9 ASN B N 1
ATOM 681 C CA . ASN B 1 9 ? 4.211 4.309 13.414 1 91 9 ASN B CA 1
ATOM 682 C C . ASN B 1 9 ? 4.742 5.66 13.883 1 91 9 ASN B C 1
ATOM 684 O O . ASN B 1 9 ? 4.039 6.406 14.562 1 91 9 ASN B O 1
ATOM 688 N N . ARG B 1 10 ? 5.867 6.02 13.453 1 90.94 10 ARG B N 1
ATOM 689 C CA . ARG B 1 10 ? 6.496 7.266 13.883 1 90.94 10 ARG B CA 1
ATOM 690 C C . ARG B 1 10 ? 5.98 8.445 13.078 1 90.94 10 ARG B C 1
ATOM 692 O O . ARG B 1 10 ? 5.836 9.555 13.602 1 90.94 10 ARG B O 1
ATOM 699 N N . ASP B 1 11 ? 5.82 8.219 11.805 1 88.56 11 ASP B N 1
ATOM 700 C CA . ASP B 1 11 ? 5.336 9.242 10.883 1 88.56 11 ASP B CA 1
ATOM 701 C C . ASP B 1 11 ? 4.23 8.695 9.984 1 88.56 11 ASP B C 1
ATOM 703 O O . ASP B 1 11 ? 4.508 8.031 8.984 1 88.56 11 ASP B O 1
ATOM 707 N N . PRO B 1 12 ? 3.01 9.023 10.352 1 88.25 12 PRO B N 1
ATOM 708 C CA . PRO B 1 12 ? 1.89 8.477 9.578 1 88.25 12 PRO B CA 1
ATOM 709 C C . PRO B 1 12 ? 1.876 8.961 8.133 1 88.25 12 PRO B C 1
ATOM 711 O O . PRO B 1 12 ? 1.176 8.391 7.293 1 88.25 12 PRO B O 1
ATOM 714 N N . TYR B 1 13 ? 2.764 9.867 7.801 1 85.38 13 TYR B N 1
ATOM 715 C CA . TYR B 1 13 ? 2.717 10.445 6.461 1 85.38 13 TYR B CA 1
ATOM 716 C C . TYR B 1 13 ? 3.979 10.109 5.676 1 85.38 13 TYR B C 1
ATOM 718 O O . TYR B 1 13 ? 4.148 10.555 4.539 1 85.38 13 TYR B O 1
ATOM 726 N N . ALA B 1 14 ? 4.824 9.398 6.277 1 91.19 14 ALA B N 1
ATOM 727 C CA . ALA B 1 14 ? 6.059 9.008 5.602 1 91.19 14 ALA B CA 1
ATOM 728 C C . ALA B 1 14 ? 5.762 8.289 4.289 1 91.19 14 ALA B C 1
ATOM 730 O O . ALA B 1 14 ? 4.844 7.473 4.219 1 91.19 14 ALA B O 1
ATOM 731 N N . VAL B 1 15 ? 6.484 8.648 3.229 1 94.81 15 VAL B N 1
ATOM 732 C CA . VAL B 1 15 ? 6.387 7.941 1.956 1 94.81 15 VAL B CA 1
ATOM 733 C C . VAL B 1 15 ? 7.309 6.723 1.969 1 94.81 15 VAL B C 1
ATOM 735 O O . VAL B 1 15 ? 8.516 6.855 2.18 1 94.81 15 VAL B O 1
ATOM 738 N N . ILE B 1 16 ? 6.73 5.539 1.824 1 97.19 16 ILE B N 1
ATOM 739 C CA . ILE B 1 16 ? 7.484 4.289 1.824 1 97.19 16 ILE B CA 1
ATOM 740 C C . ILE B 1 16 ? 7.395 3.633 0.45 1 97.19 16 ILE B C 1
ATOM 742 O O . ILE B 1 16 ? 6.297 3.455 -0.088 1 97.19 16 ILE B O 1
ATOM 746 N N . VAL B 1 17 ? 8.594 3.346 -0.158 1 98.19 17 VAL B N 1
ATOM 747 C CA . VAL B 1 17 ? 8.68 2.617 -1.419 1 98.19 17 VAL B CA 1
ATOM 748 C C . VAL B 1 17 ? 9.617 1.422 -1.267 1 98.19 17 VAL B C 1
ATOM 750 O O . VAL B 1 17 ? 10.75 1.572 -0.819 1 98.19 17 VAL B O 1
ATOM 753 N N . PHE B 1 18 ? 9.055 0.222 -1.595 1 98.12 18 PHE B N 1
ATOM 754 C CA . PHE B 1 18 ? 9.883 -0.977 -1.643 1 98.12 18 PHE B CA 1
ATOM 755 C C . PHE B 1 18 ? 10.398 -1.22 -3.055 1 98.12 18 PHE B C 1
ATOM 757 O O . PHE B 1 18 ? 9.633 -1.162 -4.02 1 98.12 18 PHE B O 1
ATOM 764 N N . VAL B 1 19 ? 11.711 -1.4 -3.211 1 98 19 VAL B N 1
ATOM 765 C CA . VAL B 1 19 ? 12.344 -1.836 -4.449 1 98 19 VAL B CA 1
ATOM 766 C C . VAL B 1 19 ? 13.062 -3.162 -4.223 1 98 19 VAL B C 1
ATOM 768 O O . VAL B 1 19 ? 14.023 -3.23 -3.451 1 98 19 VAL B O 1
ATOM 771 N N . THR B 1 20 ? 12.539 -4.203 -4.883 1 97.19 20 THR B N 1
ATOM 772 C CA . THR B 1 20 ? 12.984 -5.531 -4.469 1 97.19 20 THR B CA 1
ATOM 773 C C . THR B 1 20 ? 12.945 -6.504 -5.641 1 97.19 20 THR B C 1
ATOM 775 O O . THR B 1 20 ? 12.336 -6.215 -6.676 1 97.19 20 THR B O 1
ATOM 778 N N . THR B 1 21 ? 13.688 -7.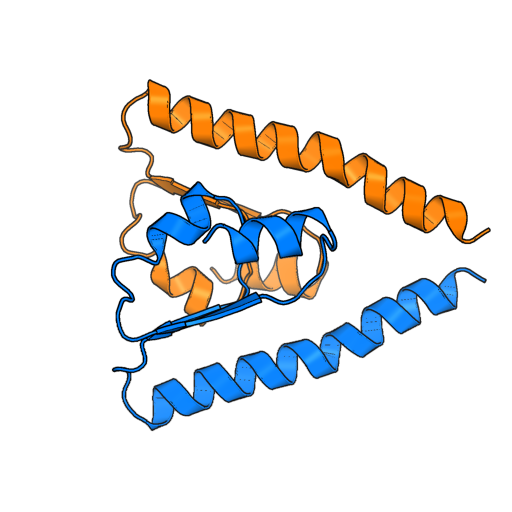656 -5.5 1 97.19 21 THR B N 1
ATOM 779 C CA . THR B 1 21 ? 13.555 -8.789 -6.414 1 97.19 21 THR B CA 1
ATOM 780 C C . THR B 1 21 ? 12.516 -9.781 -5.898 1 97.19 21 THR B C 1
ATOM 782 O O . THR B 1 21 ? 12.258 -10.805 -6.539 1 97.19 21 THR B O 1
ATOM 785 N N . HIS B 1 22 ? 11.875 -9.531 -4.758 1 95.75 22 HIS B N 1
ATOM 786 C CA . HIS B 1 22 ? 10.945 -10.43 -4.086 1 95.75 22 HIS B CA 1
ATOM 787 C C . HIS B 1 22 ? 9.531 -9.852 -4.07 1 95.75 22 HIS B C 1
ATOM 789 O O . HIS B 1 22 ? 8.922 -9.719 -3.006 1 95.75 22 HIS B O 1
ATOM 795 N N . SER B 1 23 ? 8.992 -9.602 -5.234 1 94.88 23 SER B N 1
ATOM 796 C CA . SER B 1 23 ? 7.688 -8.953 -5.344 1 94.88 23 SER B CA 1
ATOM 797 C C . SER B 1 23 ? 6.57 -9.883 -4.871 1 94.88 23 SER B C 1
ATOM 799 O O . SER B 1 23 ? 5.438 -9.438 -4.66 1 94.88 23 SER B O 1
ATOM 801 N N . GLU B 1 24 ? 6.945 -11.219 -4.645 1 94.12 24 GLU B N 1
ATOM 802 C CA . GLU B 1 24 ? 5.973 -12.164 -4.094 1 94.12 24 GLU B CA 1
ATOM 803 C C . GLU B 1 24 ? 5.555 -11.758 -2.686 1 94.12 24 GLU B C 1
ATOM 805 O O . GLU B 1 24 ? 4.523 -12.211 -2.184 1 94.12 24 GLU B O 1
ATOM 810 N N . PHE B 1 25 ? 6.301 -10.844 -2.082 1 95.25 25 PHE B N 1
ATOM 811 C CA . PHE B 1 25 ? 6 -10.43 -0.716 1 95.25 25 PHE B CA 1
ATOM 812 C C . PHE B 1 25 ? 5.156 -9.164 -0.703 1 95.25 25 PHE B C 1
ATOM 814 O O . PHE B 1 25 ? 4.867 -8.617 0.362 1 95.25 25 PHE B O 1
ATOM 821 N N . MET B 1 26 ? 4.641 -8.727 -1.836 1 95.81 26 MET B N 1
ATOM 822 C CA . MET B 1 26 ? 3.781 -7.547 -1.917 1 95.81 26 MET B CA 1
ATOM 823 C C . MET B 1 26 ? 2.617 -7.656 -0.938 1 95.81 26 MET B C 1
ATOM 825 O O . MET B 1 26 ? 2.318 -6.703 -0.214 1 95.81 26 MET B O 1
ATOM 829 N N . PRO B 1 27 ? 2.008 -8.852 -0.781 1 96.25 27 PRO B N 1
ATOM 830 C CA . PRO B 1 27 ? 0.86 -8.961 0.123 1 96.25 27 PRO B CA 1
ATOM 831 C C . PRO B 1 27 ? 1.234 -8.719 1.583 1 96.25 27 PRO B C 1
ATOM 833 O O . PRO B 1 27 ? 0.403 -8.258 2.369 1 96.25 27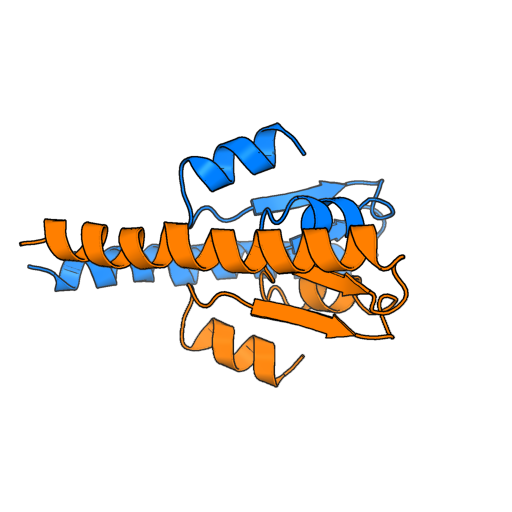 PRO B O 1
ATOM 836 N N . VAL B 1 28 ? 2.447 -8.945 1.896 1 96.75 28 VAL B N 1
ATOM 837 C CA . VAL B 1 28 ? 2.902 -8.789 3.275 1 96.75 28 VAL B CA 1
ATOM 838 C C . VAL B 1 28 ? 2.807 -7.32 3.688 1 96.75 28 VAL B C 1
ATOM 840 O O . VAL B 1 28 ? 2.471 -7.012 4.832 1 96.75 28 VAL B O 1
ATOM 843 N N . SER B 1 29 ? 3.062 -6.395 2.789 1 97.38 29 SER B N 1
ATOM 844 C CA . SER B 1 29 ? 2.977 -4.977 3.113 1 97.38 29 SER B CA 1
ATOM 845 C C . SER B 1 29 ? 1.556 -4.586 3.508 1 97.38 29 SER B C 1
ATOM 847 O O . SER B 1 29 ? 1.359 -3.719 4.363 1 97.38 29 SER B O 1
ATOM 849 N N . PHE B 1 30 ? 0.582 -5.273 2.904 1 97.69 30 PHE B N 1
ATOM 850 C CA . PHE B 1 30 ? -0.811 -5.016 3.25 1 97.69 30 PHE B CA 1
ATOM 851 C C . PHE B 1 30 ? -1.168 -5.66 4.582 1 97.69 30 PHE B C 1
ATOM 853 O O . PHE B 1 30 ? -1.894 -5.074 5.387 1 97.69 30 PHE B O 1
ATOM 860 N N . GLN B 1 31 ? -0.625 -6.781 4.824 1 96.56 31 GLN B N 1
ATOM 861 C CA . GLN B 1 31 ? -0.88 -7.469 6.086 1 96.56 31 GLN B CA 1
ATOM 862 C C . GLN B 1 31 ? -0.423 -6.621 7.273 1 96.56 31 GLN B C 1
ATOM 864 O O . GLN B 1 31 ? -1.068 -6.617 8.32 1 96.56 31 GLN B O 1
ATOM 869 N N . TYR B 1 32 ? 0.603 -5.949 6.996 1 96.75 32 TYR B N 1
ATOM 870 C CA . TYR B 1 32 ? 1.153 -5.145 8.078 1 96.75 32 TYR B CA 1
ATOM 871 C C . TYR B 1 32 ? 0.63 -3.713 8.016 1 96.75 32 TYR B C 1
ATOM 873 O O . TYR B 1 32 ? 0.959 -2.887 8.867 1 96.75 32 TYR B O 1
ATOM 881 N N . GLN B 1 33 ? -0.128 -3.352 7.066 1 96.94 33 GLN B N 1
ATOM 882 C CA . GLN B 1 33 ? -0.791 -2.062 6.895 1 96.94 33 GLN B CA 1
ATOM 883 C C . GLN B 1 33 ? 0.208 -0.913 6.992 1 96.94 33 GLN B C 1
ATOM 885 O O . GLN B 1 33 ? -0.042 0.076 7.688 1 96.94 33 GLN B O 1
ATOM 890 N N . VAL B 1 34 ? 1.298 -1.079 6.191 1 95.88 34 VAL B N 1
ATOM 891 C CA . VAL B 1 34 ? 2.318 -0.037 6.234 1 95.88 34 VAL B CA 1
ATOM 892 C C . VAL B 1 34 ? 1.981 1.061 5.23 1 95.88 34 VAL B C 1
ATOM 894 O O . VAL B 1 34 ? 2.605 2.125 5.23 1 95.88 34 VAL B O 1
ATOM 897 N N . SER B 1 35 ? 1.002 0.837 4.363 1 96.94 35 SER B N 1
ATOM 898 C CA . SER B 1 35 ? 0.554 1.822 3.383 1 96.94 35 SER B CA 1
ATOM 899 C C . SER B 1 35 ? 1.709 2.301 2.51 1 96.94 35 SER B C 1
ATOM 901 O O . SER B 1 35 ? 1.919 3.506 2.354 1 96.94 35 SER B O 1
ATOM 903 N N . ALA B 1 36 ? 2.375 1.388 1.958 1 97.69 36 ALA B N 1
ATOM 904 C CA . ALA B 1 36 ? 3.445 1.752 1.034 1 97.69 36 ALA B CA 1
ATOM 905 C C . ALA B 1 36 ? 2.891 2.463 -0.196 1 97.69 36 ALA B C 1
ATOM 907 O O . ALA B 1 36 ? 1.843 2.082 -0.722 1 97.69 36 ALA B O 1
ATOM 908 N N . LEU B 1 37 ? 3.631 3.479 -0.655 1 97.62 37 LEU B N 1
ATOM 909 C CA . LEU B 1 37 ? 3.268 4.164 -1.89 1 97.62 37 LEU B CA 1
ATOM 910 C C . LEU B 1 37 ? 3.391 3.23 -3.088 1 97.62 37 LEU B C 1
ATOM 912 O O . LEU B 1 37 ? 2.539 3.242 -3.98 1 97.62 37 LEU B O 1
ATOM 916 N N . ASP B 1 38 ? 4.508 2.547 -3.123 1 98.31 38 ASP B N 1
ATOM 917 C CA . ASP B 1 38 ? 4.789 1.632 -4.223 1 98.31 38 ASP B CA 1
ATOM 918 C C . ASP B 1 38 ? 5.59 0.425 -3.742 1 98.31 38 ASP B C 1
ATOM 920 O O . ASP B 1 38 ? 6.191 0.461 -2.668 1 98.31 38 ASP B O 1
ATOM 924 N N . PHE B 1 39 ? 5.477 -0.605 -4.395 1 98.56 39 PHE B N 1
ATOM 925 C CA . PHE B 1 39 ? 6.23 -1.851 -4.277 1 98.56 39 PHE B CA 1
ATOM 926 C C . PHE B 1 39 ? 6.711 -2.322 -5.645 1 98.56 39 PHE B C 1
ATOM 928 O O . PHE B 1 39 ? 5.941 -2.912 -6.406 1 98.56 39 PHE B O 1
ATOM 935 N N . ILE B 1 40 ? 7.969 -2.062 -5.938 1 98.25 40 ILE B N 1
ATOM 936 C CA . ILE B 1 40 ? 8.477 -2.135 -7.301 1 98.25 40 ILE B CA 1
ATOM 937 C C . ILE B 1 40 ? 9.375 -3.361 -7.453 1 98.25 40 ILE B C 1
ATOM 939 O O . ILE B 1 40 ? 10.359 -3.516 -6.723 1 98.25 40 ILE B O 1
ATOM 943 N N . ASP B 1 41 ? 9.008 -4.152 -8.414 1 98.12 41 ASP B N 1
ATOM 944 C CA . ASP B 1 41 ? 9.812 -5.32 -8.766 1 98.12 41 ASP B CA 1
ATOM 945 C C . ASP B 1 41 ? 11.047 -4.914 -9.57 1 98.12 41 ASP B C 1
ATOM 947 O O . AS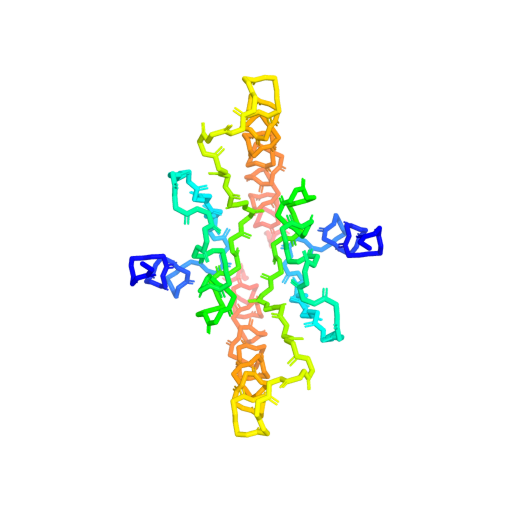P B 1 41 ? 10.93 -4.25 -10.602 1 98.12 41 ASP B O 1
ATOM 951 N N . LYS B 1 42 ? 12.164 -5.258 -9.102 1 97.81 42 LYS B N 1
ATOM 952 C CA . LYS B 1 42 ? 13.414 -4.91 -9.773 1 97.81 42 LYS B CA 1
ATOM 953 C C . LYS B 1 42 ? 13.531 -5.621 -11.117 1 97.81 42 LYS B C 1
ATOM 955 O O . LYS B 1 42 ? 14.344 -5.234 -11.961 1 97.81 42 LYS B O 1
ATOM 960 N N . GLU B 1 43 ? 12.672 -6.602 -11.266 1 97.19 43 GLU B N 1
ATOM 961 C CA . GLU B 1 43 ? 12.742 -7.379 -12.5 1 97.19 43 GLU B CA 1
ATOM 962 C C . GLU B 1 43 ? 11.852 -6.77 -13.586 1 97.19 43 GLU B C 1
ATOM 964 O O . GLU B 1 43 ? 11.766 -7.305 -14.688 1 97.19 43 GLU B O 1
ATOM 969 N N . LEU B 1 44 ? 11.203 -5.754 -13.289 1 97.25 44 LEU B N 1
ATOM 970 C CA . LEU B 1 44 ? 10.43 -5.059 -14.312 1 97.25 44 LEU B CA 1
ATOM 971 C C . LEU B 1 44 ? 11.32 -4.645 -15.484 1 97.25 44 LEU B C 1
ATOM 973 O O . LEU B 1 44 ? 12.508 -4.359 -15.289 1 97.25 44 LEU B O 1
ATOM 977 N N . PRO B 1 45 ? 10.719 -4.617 -16.688 1 97.69 45 PRO B N 1
ATOM 978 C CA . PRO B 1 45 ? 11.484 -3.988 -17.766 1 97.69 45 PRO B CA 1
ATOM 979 C C . PRO B 1 45 ? 11.953 -2.582 -17.406 1 97.69 45 PRO B C 1
ATOM 981 O O . PRO B 1 45 ? 11.266 -1.858 -16.688 1 97.69 45 PRO B O 1
ATOM 984 N N . GLU B 1 46 ? 13.094 -2.197 -17.922 1 97.56 46 GLU B N 1
ATOM 985 C CA . GLU B 1 46 ? 13.766 -0.951 -17.562 1 97.56 46 GLU B CA 1
ATOM 986 C C . GLU B 1 46 ? 12.812 0.239 -17.672 1 97.56 46 GLU B C 1
ATOM 988 O O . GLU B 1 46 ? 12.758 1.082 -16.781 1 97.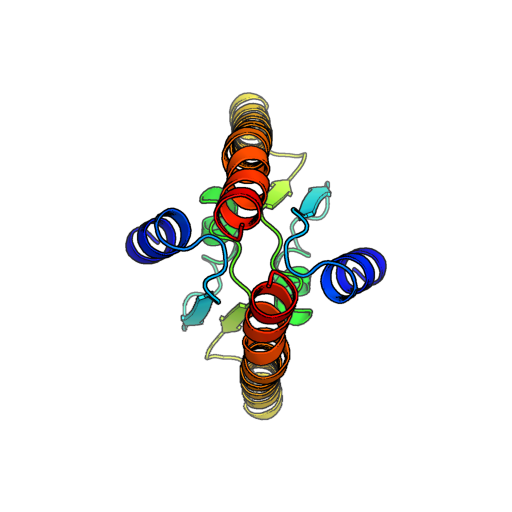56 46 GLU B O 1
ATOM 993 N N . GLU B 1 47 ? 12.055 0.305 -18.703 1 97.88 47 GLU B N 1
ATOM 994 C CA . GLU B 1 47 ? 11.156 1.435 -18.938 1 97.88 47 GLU B CA 1
ATOM 995 C C . GLU B 1 47 ? 10.078 1.511 -17.859 1 97.88 47 GLU B C 1
ATOM 997 O O . GLU B 1 47 ? 9.789 2.59 -17.344 1 97.88 47 GLU B O 1
ATOM 1002 N N . LEU B 1 48 ? 9.508 0.37 -17.547 1 97.38 48 LEU B N 1
ATOM 1003 C CA . LEU B 1 48 ? 8.461 0.328 -16.531 1 97.38 48 LEU B CA 1
ATOM 1004 C C . LEU B 1 48 ? 9.039 0.614 -15.141 1 97.38 48 LEU B C 1
ATOM 1006 O O . LEU B 1 48 ? 8.43 1.335 -14.352 1 97.38 48 LEU B O 1
ATOM 1010 N N . PHE B 1 49 ? 10.195 0.097 -15.023 1 97.94 49 PHE B N 1
ATOM 1011 C CA . PHE B 1 49 ? 10.891 0.333 -13.766 1 97.94 49 PHE B CA 1
ATOM 1012 C C . PHE B 1 49 ? 11.172 1.818 -13.57 1 97.94 49 PHE B C 1
ATOM 1014 O O . PHE B 1 49 ? 10.836 2.389 -12.531 1 97.94 49 PHE B O 1
ATOM 1021 N N . SER B 1 50 ? 11.75 2.414 -14.539 1 98.12 50 SER B N 1
ATOM 1022 C CA . SER B 1 50 ? 12.078 3.836 -14.492 1 98.12 50 SER B CA 1
ATOM 1023 C C . SER B 1 50 ? 10.82 4.684 -14.281 1 98.12 50 SER B C 1
ATOM 1025 O O . SER B 1 50 ? 10.844 5.656 -13.523 1 98.12 50 SER B O 1
ATOM 1027 N N . HIS B 1 51 ? 9.805 4.305 -14.906 1 98.19 51 HIS B N 1
ATOM 1028 C CA . HIS B 1 51 ? 8.555 5.047 -14.789 1 98.19 51 HIS B CA 1
ATOM 1029 C C . HIS B 1 51 ? 8.023 5.012 -13.359 1 98.19 51 HIS B C 1
ATOM 1031 O O . HIS B 1 51 ? 7.578 6.031 -12.836 1 98.19 51 HIS B O 1
ATOM 1037 N N . ARG B 1 52 ? 8.086 3.844 -12.789 1 97.94 52 ARG B N 1
ATOM 1038 C CA . ARG B 1 52 ? 7.617 3.703 -11.414 1 97.94 52 ARG B CA 1
ATOM 1039 C C . ARG B 1 52 ? 8.445 4.562 -10.461 1 97.94 52 ARG B C 1
ATOM 1041 O O . ARG B 1 52 ? 7.895 5.211 -9.57 1 97.94 52 ARG B O 1
ATOM 1048 N N . ILE B 1 53 ? 9.742 4.574 -10.719 1 98 53 ILE B N 1
ATOM 1049 C CA . ILE B 1 53 ? 10.656 5.344 -9.883 1 98 53 ILE B CA 1
ATOM 1050 C C . ILE B 1 53 ? 10.383 6.836 -10.055 1 98 53 ILE B C 1
ATOM 1052 O O . ILE B 1 53 ? 10.258 7.57 -9.07 1 98 53 ILE B O 1
ATOM 1056 N N . GLU B 1 54 ? 10.258 7.23 -11.219 1 97.88 54 GLU B N 1
ATOM 1057 C CA . GLU B 1 54 ? 10 8.641 -11.508 1 97.88 54 GLU B CA 1
ATOM 1058 C C . GLU B 1 54 ? 8.688 9.094 -10.875 1 97.88 54 GLU B C 1
ATOM 1060 O O . GLU B 1 54 ? 8.609 10.195 -10.328 1 97.88 54 GLU B O 1
ATOM 1065 N N . LYS B 1 55 ? 7.73 8.281 -11.008 1 97.31 55 LYS B N 1
ATOM 1066 C CA . LYS B 1 55 ? 6.422 8.602 -10.445 1 97.31 55 LYS B CA 1
ATOM 1067 C C . LYS B 1 55 ? 6.496 8.75 -8.93 1 97.31 55 LYS B C 1
ATOM 1069 O O . LYS B 1 55 ? 5.867 9.641 -8.352 1 97.31 55 LYS B O 1
ATOM 1074 N N . ALA B 1 56 ? 7.238 7.941 -8.305 1 96.81 56 ALA B N 1
ATOM 1075 C CA . ALA B 1 56 ? 7.406 8.023 -6.855 1 96.81 56 ALA B CA 1
ATOM 1076 C C . ALA B 1 56 ? 8.117 9.312 -6.457 1 96.81 56 ALA B C 1
ATOM 1078 O O . ALA B 1 56 ? 7.734 9.961 -5.48 1 96.81 56 ALA B O 1
ATOM 1079 N N . ILE B 1 57 ? 9.141 9.68 -7.223 1 95.56 57 ILE B N 1
ATOM 1080 C CA . ILE B 1 57 ? 9.898 10.898 -6.949 1 95.56 57 ILE B CA 1
ATOM 1081 C C . ILE B 1 57 ? 8.992 12.117 -7.102 1 95.56 57 ILE B C 1
ATOM 1083 O O . ILE B 1 57 ? 8.977 13 -6.242 1 95.56 57 ILE B O 1
ATOM 1087 N N . THR B 1 58 ? 8.258 12.078 -8.156 1 94.38 58 THR B N 1
ATOM 1088 C CA . THR B 1 58 ? 7.332 13.172 -8.43 1 94.38 58 THR B CA 1
ATOM 1089 C C . THR B 1 58 ? 6.297 13.297 -7.312 1 94.38 58 THR B C 1
ATOM 1091 O O . THR B 1 58 ? 5.941 14.406 -6.906 1 94.38 58 THR B O 1
ATOM 1094 N N . TYR B 1 59 ? 5.793 12.203 -6.836 1 93.38 59 TYR B N 1
ATOM 1095 C CA . TYR B 1 59 ? 4.816 12.172 -5.754 1 93.38 59 TYR B CA 1
ATOM 1096 C C . TYR B 1 59 ? 5.352 12.898 -4.523 1 93.38 59 TYR B C 1
ATOM 1098 O O . TYR B 1 59 ? 4.648 13.719 -3.924 1 93.38 59 TYR B O 1
ATOM 1106 N N . VAL B 1 60 ? 6.59 12.664 -4.152 1 90.94 60 VAL B N 1
ATOM 1107 C CA . VAL B 1 60 ? 7.199 13.25 -2.967 1 90.94 60 VAL B CA 1
ATOM 1108 C C . VAL B 1 60 ? 7.379 14.758 -3.172 1 90.94 60 VAL B C 1
ATOM 1110 O O . VAL B 1 60 ? 7.125 15.547 -2.26 1 90.94 60 VAL B O 1
ATOM 1113 N N . GLN B 1 61 ? 7.785 15.062 -4.273 1 89.44 61 GLN B N 1
ATOM 1114 C CA . GLN B 1 61 ? 8.016 16.469 -4.582 1 89.44 61 GLN B CA 1
ATOM 1115 C C . GLN B 1 61 ? 6.711 17.266 -4.527 1 89.44 61 GLN B C 1
ATOM 1117 O O . GLN B 1 61 ? 6.688 18.406 -4.055 1 89.44 61 GLN B O 1
ATOM 1122 N N . ASP B 1 62 ? 5.707 16.656 -4.98 1 86.25 62 ASP B N 1
ATOM 1123 C CA . ASP B 1 62 ? 4.41 17.328 -5.051 1 86.25 62 ASP B CA 1
ATOM 1124 C C . ASP B 1 62 ? 3.771 17.422 -3.668 1 86.25 62 ASP B C 1
ATOM 1126 O O . ASP B 1 62 ? 3.047 18.375 -3.383 1 86.25 62 ASP B O 1
ATOM 1130 N N . ASN B 1 63 ? 3.971 16.5 -2.768 1 78.69 63 ASN B N 1
ATOM 1131 C CA . ASN B 1 63 ? 3.305 16.453 -1.47 1 78.69 63 ASN B CA 1
ATOM 1132 C C . ASN B 1 63 ? 4.176 17.047 -0.372 1 78.69 63 ASN B C 1
ATOM 1134 O O . ASN B 1 63 ? 3.709 17.281 0.747 1 78.69 63 ASN B O 1
ATOM 1138 N N . GLN B 1 64 ? 5.48 16.953 -0.402 1 67.31 64 GLN B N 1
ATOM 1139 C CA . GLN B 1 64 ? 6.297 17.719 0.534 1 67.31 64 GLN B CA 1
ATOM 1140 C C . GLN B 1 64 ? 5.828 19.172 0.613 1 67.31 64 GLN B C 1
ATOM 1142 O O . GLN B 1 64 ? 5.844 19.781 1.688 1 67.31 64 GLN B O 1
ATOM 1147 N N . GLY B 1 65 ? 5.512 19.656 -0.511 1 55.09 65 GLY B N 1
ATOM 1148 C CA . GLY B 1 65 ? 5.023 21.031 -0.505 1 55.09 65 GLY B CA 1
ATOM 1149 C C . GLY B 1 65 ? 3.67 21.172 0.165 1 55.09 65 GLY B C 1
ATOM 1150 O O . GLY B 1 65 ? 3.367 22.219 0.739 1 55.09 65 GLY B O 1
ATOM 1151 N N . LYS B 1 66 ? 2.928 20.125 0.143 1 54.84 66 LYS B N 1
ATOM 1152 C CA . LYS B 1 66 ? 1.58 20.219 0.695 1 54.84 66 LYS B CA 1
ATOM 1153 C C . LYS B 1 66 ? 1.61 20.234 2.221 1 54.84 66 LYS B C 1
ATOM 1155 O O . LYS B 1 66 ? 0.858 20.984 2.855 1 54.84 66 LYS B O 1
ATOM 1160 N N . THR B 1 67 ? 2.303 19.312 2.836 1 51.19 67 THR B N 1
ATOM 1161 C CA . THR B 1 67 ? 2.398 19.359 4.289 1 51.19 67 THR B CA 1
ATOM 1162 C C . THR B 1 67 ? 2.84 20.75 4.762 1 51.19 67 THR B C 1
ATOM 1164 O O . THR B 1 67 ? 2.318 21.266 5.75 1 51.19 67 THR B O 1
ATOM 1167 N N . LEU B 1 68 ? 3.842 21.172 4.105 1 46.81 68 LEU B N 1
ATOM 1168 C CA . LEU B 1 68 ? 4.309 22.5 4.492 1 46.81 68 LEU B CA 1
ATOM 1169 C C . LEU B 1 68 ? 3.189 23.531 4.363 1 46.81 68 LEU B C 1
ATOM 1171 O O . LEU B 1 68 ? 3.025 24.391 5.234 1 46.81 68 LEU B O 1
ATOM 1175 N N . ALA B 1 69 ? 2.545 23.406 3.264 1 45.88 69 ALA B N 1
ATOM 1176 C CA . ALA B 1 69 ? 1.491 24.406 3.078 1 45.88 69 ALA B CA 1
ATOM 1177 C C . ALA B 1 69 ? 0.382 24.219 4.109 1 45.88 69 ALA B C 1
ATOM 1179 O O . ALA B 1 69 ? -0.173 25.203 4.605 1 45.88 69 ALA B O 1
ATOM 1180 N N . GLU B 1 70 ? 0.011 23.062 4.344 1 47.03 70 GLU B N 1
ATOM 1181 C CA . GLU B 1 70 ? -1.037 22.844 5.336 1 47.03 70 GLU B CA 1
ATOM 1182 C C . GLU B 1 70 ? -0.605 23.344 6.711 1 47.03 70 GLU B C 1
ATOM 1184 O O . GLU B 1 70 ? -1.427 23.844 7.484 1 47.03 70 GLU B O 1
ATOM 1189 N N . ASP B 1 71 ? 0.607 23.016 6.969 1 43.03 71 ASP B N 1
ATOM 1190 C CA . ASP B 1 71 ? 1.111 23.578 8.219 1 43.03 71 ASP B CA 1
ATOM 1191 C C . ASP B 1 71 ? 1.209 25.109 8.125 1 43.03 71 ASP B C 1
ATOM 1193 O O . ASP B 1 71 ? 1.057 25.797 9.133 1 43.03 71 ASP B O 1
ATOM 1197 N N . SER B 1 72 ? 1.554 25.453 6.996 1 41.81 72 SER B N 1
ATOM 1198 C CA . SER B 1 72 ? 1.719 26.891 6.887 1 41.81 72 SER B CA 1
ATOM 1199 C C . SER B 1 72 ? 0.377 27.609 6.984 1 41.81 72 SER B C 1
ATOM 1201 O O . SER B 1 72 ? 0.329 28.812 7.266 1 41.81 72 SER B O 1
ATOM 1203 N N . PHE B 1 73 ? -0.669 26.922 6.633 1 41.84 73 PHE B N 1
ATOM 1204 C CA . PHE B 1 73 ? -1.91 27.688 6.707 1 41.84 73 PHE B CA 1
ATOM 1205 C C . PHE B 1 73 ? -2.408 27.766 8.148 1 41.84 73 PHE B C 1
ATOM 1207 O O . PHE B 1 73 ? -3.453 28.359 8.414 1 41.84 73 PHE B O 1
ATOM 1214 N N . VAL B 1 74 ? -1.816 26.938 8.992 1 36.22 74 VAL B N 1
ATOM 1215 C CA . VAL B 1 74 ? -2.367 27.031 10.336 1 36.22 74 VAL B CA 1
ATOM 1216 C C . VAL B 1 74 ? -1.993 28.375 10.953 1 36.22 74 VAL B C 1
ATOM 1218 O O . VAL B 1 74 ? -2.637 28.828 11.906 1 36.22 74 VAL B O 1
ATOM 1221 N N . LEU B 1 75 ? -1.097 29.156 10.484 1 32.28 75 LEU B N 1
ATOM 1222 C CA . LEU B 1 75 ? -1.065 30.312 11.359 1 32.28 75 LEU B CA 1
ATOM 1223 C C . LEU B 1 75 ? -2.287 31.203 11.133 1 32.28 75 LEU B C 1
ATOM 1225 O O . LEU B 1 75 ? -2.701 31.406 9.992 1 32.28 75 LEU B O 1
#

pLDDT: mean 87.52, std 18.35, range [32.28, 98.56]

Organism: Streptococcus dysgalactiae (NCBI:txid1334)

Radius of gyration: 15.91 Å; Cα contacts (8 Å, |Δi|>4): 164; chains: 2; bounding box: 27×48×37 Å